Protein AF-A0A1B4LFI6-F1 (afdb_monome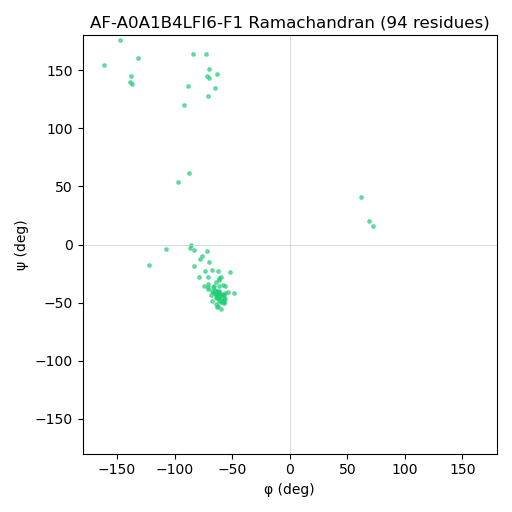r)

Sequence (96 aa):
MHSSARIGAALRMLRQAKGVSQEDFGVVSSRTYVSTVERGLKSPTLGKIEQLAEVLGVHPLTLIATAYLDEYNDNGVESALSDLRSELLTILEEAQ

Mean predicted aligned error: 3.01 Å

pLDDT: mean 95.52, std 4.62, range [66.88, 98.5]

Structure (mmCIF, N/CA/C/O backbone):
data_AF-A0A1B4LFI6-F1
#
_entry.id   AF-A0A1B4LFI6-F1
#
loop_
_atom_site.group_PDB
_atom_site.id
_atom_site.type_symbol
_atom_site.label_atom_id
_atom_site.label_alt_id
_atom_site.label_comp_id
_atom_site.label_asym_id
_atom_site.label_entity_id
_atom_site.label_seq_id
_atom_site.pdbx_PDB_ins_code
_atom_site.Cartn_x
_atom_site.Cartn_y
_atom_site.Cartn_z
_atom_site.occupancy
_atom_site.B_iso_or_equiv
_atom_site.auth_seq_id
_atom_site.auth_comp_id
_atom_site.auth_asym_id
_atom_site.auth_atom_id
_atom_site.pdbx_PDB_model_num
ATOM 1 N N . MET A 1 1 ? -0.492 -3.630 14.299 1.00 76.25 1 MET A N 1
ATOM 2 C CA . MET A 1 1 ? -0.415 -2.845 13.042 1.00 76.25 1 MET A CA 1
ATOM 3 C C . MET A 1 1 ? 0.677 -1.769 13.135 1.00 76.25 1 MET A C 1
ATOM 5 O O . MET A 1 1 ? 0.801 -1.131 14.178 1.00 76.25 1 MET A O 1
ATOM 9 N N . HIS A 1 2 ? 1.441 -1.506 12.064 1.00 79.00 2 HIS A N 1
ATOM 10 C CA . HIS A 1 2 ? 2.424 -0.410 12.032 1.00 79.00 2 HIS A CA 1
ATOM 11 C C . HIS A 1 2 ? 1.765 0.978 12.172 1.00 79.00 2 HIS A C 1
ATOM 13 O O . HIS A 1 2 ? 0.697 1.226 11.625 1.00 79.00 2 HIS A O 1
ATOM 19 N N . SER A 1 3 ? 2.444 1.940 12.807 1.00 83.38 3 SER A N 1
ATOM 20 C CA . SER A 1 3 ? 1.949 3.327 12.924 1.00 83.38 3 SER A CA 1
ATOM 21 C C . SER A 1 3 ? 2.128 4.172 11.654 1.00 83.38 3 SER A C 1
ATOM 23 O O . SER A 1 3 ? 1.569 5.261 11.542 1.00 83.38 3 SER A O 1
ATOM 25 N N . SER A 1 4 ? 2.909 3.694 10.679 1.00 90.31 4 SER A N 1
ATOM 26 C CA . SER A 1 4 ? 3.150 4.386 9.409 1.00 90.31 4 SER A CA 1
ATOM 27 C C . SER A 1 4 ? 3.136 3.413 8.233 1.00 90.31 4 SER A C 1
ATOM 29 O O . SER A 1 4 ? 3.657 2.300 8.322 1.00 90.31 4 SER A O 1
ATOM 31 N N . ALA A 1 5 ? 2.541 3.839 7.118 1.00 93.12 5 ALA A N 1
ATOM 32 C CA . ALA A 1 5 ? 2.383 2.994 5.942 1.00 93.12 5 ALA A CA 1
ATOM 33 C C . ALA A 1 5 ? 3.723 2.748 5.232 1.00 93.12 5 ALA A C 1
ATOM 35 O O . ALA A 1 5 ? 4.406 3.679 4.799 1.00 93.12 5 ALA A O 1
ATOM 36 N N . ARG A 1 6 ? 4.049 1.480 4.985 1.00 95.50 6 ARG A N 1
ATOM 37 C CA . ARG A 1 6 ? 5.208 1.040 4.193 1.00 95.50 6 ARG A CA 1
ATOM 38 C C . ARG A 1 6 ? 4.804 0.725 2.751 1.00 95.50 6 ARG A C 1
ATOM 40 O O . ARG A 1 6 ? 5.087 -0.357 2.237 1.00 95.50 6 ARG A O 1
ATOM 47 N N . ILE A 1 7 ? 4.158 1.687 2.083 1.00 96.88 7 ILE A N 1
ATOM 48 C CA . ILE A 1 7 ? 3.544 1.510 0.749 1.00 96.88 7 ILE A CA 1
ATOM 49 C C . ILE A 1 7 ? 4.530 0.955 -0.284 1.00 96.88 7 ILE A C 1
ATOM 51 O O . ILE A 1 7 ? 4.173 0.070 -1.055 1.00 96.88 7 ILE A O 1
ATOM 55 N N . GLY A 1 8 ? 5.783 1.420 -0.282 1.00 97.50 8 GLY A N 1
ATOM 56 C CA . GLY A 1 8 ? 6.802 0.917 -1.206 1.00 97.50 8 GLY A CA 1
ATOM 57 C C . GLY A 1 8 ? 7.102 -0.575 -1.039 1.00 97.50 8 GLY A C 1
ATOM 58 O O . GLY A 1 8 ? 7.195 -1.305 -2.026 1.00 97.50 8 GLY A O 1
ATOM 59 N N . ALA A 1 9 ? 7.201 -1.042 0.209 1.00 97.38 9 ALA A N 1
ATOM 60 C CA . ALA A 1 9 ? 7.438 -2.450 0.513 1.00 97.38 9 ALA A CA 1
ATOM 61 C C . ALA A 1 9 ? 6.221 -3.311 0.147 1.00 97.38 9 ALA A C 1
ATOM 63 O O . ALA A 1 9 ? 6.385 -4.348 -0.493 1.00 97.38 9 ALA A O 1
ATOM 64 N N . ALA A 1 10 ? 5.014 -2.839 0.469 1.00 97.88 10 ALA A N 1
ATOM 65 C CA . ALA A 1 10 ? 3.769 -3.519 0.124 1.00 97.88 10 ALA A CA 1
ATOM 66 C C . ALA A 1 10 ? 3.565 -3.641 -1.389 1.00 97.88 10 ALA A C 1
ATOM 68 O O . ALA A 1 10 ? 3.273 -4.730 -1.880 1.00 97.88 10 ALA A O 1
ATOM 69 N N . LEU A 1 11 ? 3.790 -2.554 -2.136 1.00 98.38 11 LEU A N 1
ATOM 70 C CA . LEU A 1 11 ? 3.722 -2.552 -3.596 1.00 98.38 11 LEU A CA 1
ATOM 71 C C . LEU A 1 11 ? 4.686 -3.583 -4.185 1.00 98.38 11 LEU A C 1
ATOM 73 O O . LEU A 1 11 ? 4.277 -4.412 -4.993 1.00 98.38 11 LEU A O 1
ATOM 77 N N . ARG A 1 12 ? 5.949 -3.573 -3.737 1.00 98.38 12 ARG A N 1
ATOM 78 C CA . ARG A 1 12 ? 6.960 -4.527 -4.201 1.00 98.38 12 ARG A CA 1
ATOM 79 C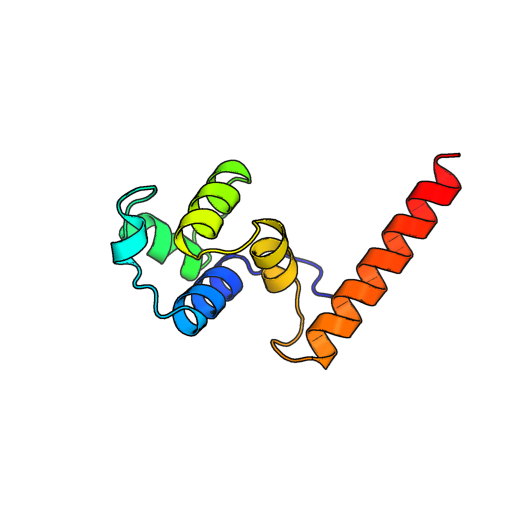 C . ARG A 1 12 ? 6.576 -5.971 -3.881 1.00 98.38 12 ARG A C 1
ATOM 81 O O . ARG A 1 12 ? 6.723 -6.829 -4.749 1.00 98.38 12 ARG A O 1
ATOM 88 N N . MET A 1 13 ? 6.110 -6.237 -2.660 1.00 97.88 13 MET A N 1
ATOM 89 C CA . MET A 1 13 ? 5.727 -7.579 -2.220 1.00 97.88 13 MET A CA 1
ATOM 90 C C . MET A 1 13 ? 4.564 -8.117 -3.060 1.00 97.88 13 MET A C 1
ATOM 92 O O . MET A 1 13 ? 4.699 -9.173 -3.677 1.00 97.88 13 MET A O 1
ATOM 96 N N . LEU A 1 14 ? 3.467 -7.358 -3.169 1.00 98.19 14 LEU A N 1
ATOM 97 C CA . LEU A 1 14 ? 2.296 -7.759 -3.954 1.00 98.19 14 LEU A CA 1
ATOM 98 C C . LEU A 1 14 ? 2.644 -7.941 -5.429 1.00 98.19 14 LEU A C 1
ATOM 100 O O . LEU A 1 14 ? 2.223 -8.915 -6.047 1.00 98.19 14 LEU A O 1
ATOM 104 N N . ARG A 1 15 ? 3.467 -7.045 -5.983 1.00 98.25 15 ARG A N 1
ATOM 105 C CA . ARG A 1 15 ? 3.953 -7.149 -7.357 1.00 98.25 15 ARG A CA 1
ATOM 106 C C . ARG A 1 15 ? 4.699 -8.461 -7.600 1.00 98.25 15 ARG A C 1
ATOM 108 O O . ARG A 1 15 ? 4.413 -9.153 -8.574 1.00 98.25 15 ARG A O 1
ATOM 115 N N . GLN A 1 16 ? 5.636 -8.812 -6.719 1.00 98.25 16 GLN A N 1
ATOM 116 C CA . GLN A 1 16 ? 6.386 -10.066 -6.817 1.00 98.25 16 GLN A CA 1
ATOM 117 C C . GLN A 1 16 ? 5.472 -11.288 -6.667 1.00 98.25 16 GLN A C 1
ATOM 119 O O . GLN A 1 16 ? 5.584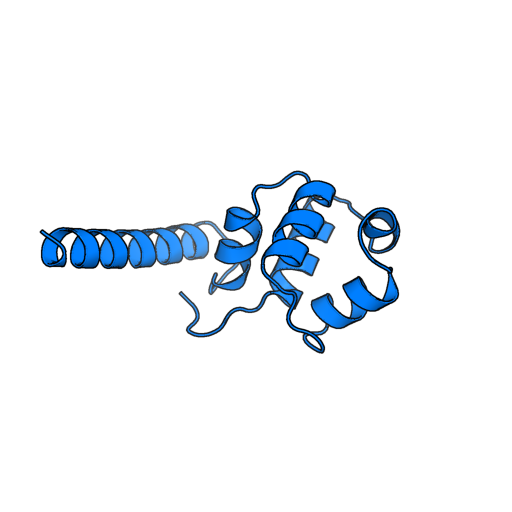 -12.218 -7.460 1.00 98.25 16 GLN A O 1
ATOM 124 N N . ALA A 1 17 ? 4.531 -11.261 -5.718 1.00 97.56 17 ALA A N 1
ATOM 125 C CA . ALA A 1 17 ? 3.566 -12.341 -5.506 1.00 97.56 17 ALA A CA 1
ATOM 126 C C . ALA A 1 17 ? 2.624 -12.548 -6.707 1.00 97.56 17 ALA A C 1
ATOM 128 O O . ALA A 1 17 ? 2.216 -13.671 -6.991 1.00 97.56 17 ALA A O 1
ATOM 129 N N . LYS A 1 18 ? 2.298 -11.473 -7.432 1.00 97.81 18 LYS A N 1
ATOM 130 C CA . LYS A 1 18 ? 1.461 -11.504 -8.640 1.00 97.81 18 LYS A CA 1
ATOM 131 C C . LYS A 1 18 ? 2.241 -11.776 -9.930 1.00 97.81 18 LYS A C 1
ATOM 133 O O . LYS A 1 18 ? 1.624 -11.873 -10.983 1.00 97.81 18 LYS A O 1
ATOM 138 N N . GLY A 1 19 ? 3.571 -11.891 -9.871 1.00 97.75 19 GLY A N 1
ATOM 139 C CA . GLY A 1 19 ? 4.409 -12.092 -11.059 1.00 97.75 19 GLY A CA 1
ATOM 140 C C . GLY A 1 19 ? 4.464 -10.881 -11.998 1.00 97.75 19 GLY A C 1
ATOM 141 O O . GLY A 1 19 ? 4.801 -11.035 -13.166 1.00 97.75 19 GLY A O 1
ATOM 142 N N . VAL A 1 20 ? 4.143 -9.687 -11.495 1.00 97.69 20 VAL A N 1
ATOM 143 C CA . VAL A 1 20 ? 4.082 -8.445 -12.274 1.00 97.69 20 VAL A CA 1
ATOM 144 C C . VAL A 1 20 ? 5.467 -7.774 -12.294 1.00 97.69 20 VAL A C 1
ATOM 146 O O . VAL A 1 20 ? 6.186 -7.700 -11.291 1.00 97.69 20 VAL A O 1
ATOM 149 N N . SER A 1 21 ? 5.901 -7.278 -13.443 1.00 97.69 21 SER A N 1
ATOM 150 C CA . SER A 1 21 ? 7.140 -6.515 -13.596 1.00 97.69 21 SER A CA 1
ATOM 151 C C . SER A 1 21 ? 6.918 -5.030 -13.258 1.00 97.69 21 SER A C 1
ATOM 153 O O . SER A 1 21 ? 5.792 -4.547 -13.196 1.00 97.69 21 SER A O 1
ATOM 155 N N . GLN A 1 22 ? 7.983 -4.255 -13.021 1.00 97.50 22 GLN A N 1
ATOM 156 C CA . GLN A 1 22 ? 7.823 -2.793 -12.894 1.00 97.50 22 GLN A CA 1
ATOM 157 C C . GLN A 1 22 ? 7.419 -2.133 -14.224 1.00 97.50 22 GLN A C 1
ATOM 159 O O . GLN A 1 22 ? 6.913 -1.013 -14.216 1.00 97.50 22 GLN A O 1
ATOM 164 N N . GLU A 1 23 ? 7.688 -2.789 -15.355 1.00 96.75 23 GLU A N 1
ATOM 165 C CA . GLU A 1 23 ? 7.385 -2.282 -16.697 1.00 96.75 23 GLU A CA 1
ATOM 166 C C . GLU A 1 23 ? 5.908 -2.454 -17.051 1.00 96.75 23 GLU A C 1
ATOM 168 O O . GLU A 1 23 ? 5.355 -1.611 -17.753 1.00 96.75 23 GLU A O 1
ATOM 173 N N . ASP A 1 24 ? 5.245 -3.456 -16.472 1.00 96.69 24 ASP A N 1
ATOM 174 C CA . ASP A 1 24 ? 3.819 -3.740 -16.687 1.00 96.69 24 ASP A CA 1
ATOM 175 C C . ASP A 1 24 ? 2.920 -2.580 -16.223 1.00 96.69 24 ASP A C 1
ATOM 177 O O . ASP A 1 24 ? 1.819 -2.382 -16.730 1.00 96.69 24 ASP A O 1
ATOM 181 N N . PHE A 1 25 ? 3.415 -1.737 -15.312 1.00 96.69 25 PHE A N 1
ATOM 182 C CA . PHE A 1 25 ? 2.733 -0.513 -14.886 1.00 96.69 25 PHE A CA 1
ATOM 183 C C . PHE A 1 25 ? 2.731 0.598 -15.938 1.00 96.69 25 PHE A C 1
ATOM 185 O O . PHE A 1 25 ? 2.087 1.621 -15.705 1.00 96.69 25 PHE A O 1
ATOM 192 N N . GLY A 1 26 ? 3.416 0.426 -17.076 1.00 94.00 26 GLY A N 1
ATOM 193 C CA . GLY A 1 26 ? 3.587 1.437 -18.126 1.00 94.00 26 GLY A CA 1
ATOM 194 C C . GLY A 1 26 ? 2.288 2.077 -18.626 1.00 94.00 26 GLY A C 1
ATOM 195 O O . GLY A 1 26 ? 2.311 3.215 -19.088 1.00 94.00 26 GLY A O 1
ATOM 196 N N . VAL A 1 27 ? 1.157 1.383 -18.474 1.00 91.31 27 VAL A N 1
ATOM 197 C CA . VAL A 1 27 ? -0.188 1.877 -18.810 1.00 91.31 27 VAL A CA 1
ATOM 198 C C . VAL A 1 27 ? -0.708 2.966 -17.862 1.00 91.31 27 VAL A C 1
ATOM 200 O O . VAL A 1 27 ? -1.480 3.822 -18.284 1.00 91.31 27 VAL A O 1
ATOM 203 N N . VAL A 1 28 ? -0.273 2.978 -16.597 1.00 93.00 28 VAL A N 1
ATOM 204 C CA . VAL A 1 28 ? -0.746 3.925 -15.565 1.00 93.00 28 VAL A CA 1
ATOM 205 C C . VAL A 1 28 ? 0.367 4.758 -14.930 1.00 93.00 28 VAL A C 1
ATOM 207 O O . VAL A 1 28 ? 0.108 5.765 -14.257 1.00 93.00 28 VAL A O 1
ATOM 210 N N . SER A 1 29 ? 1.624 4.340 -15.074 1.00 93.38 29 SER A N 1
ATOM 211 C CA . SER A 1 29 ? 2.768 5.006 -14.466 1.00 93.38 29 SER A CA 1
ATOM 212 C C . SER A 1 29 ? 4.087 4.632 -15.135 1.00 93.38 29 SER A C 1
ATOM 214 O O . SER A 1 29 ? 4.252 3.545 -15.674 1.00 93.38 29 SER A O 1
ATOM 216 N N . SER A 1 30 ? 5.081 5.516 -15.055 1.00 95.81 30 SER A N 1
ATOM 217 C CA . SER A 1 30 ? 6.412 5.185 -15.564 1.00 95.81 30 SER A CA 1
ATOM 218 C C . SER A 1 30 ? 7.106 4.159 -14.664 1.00 95.81 30 SER A C 1
ATOM 220 O O . SER A 1 30 ? 7.021 4.231 -13.435 1.00 95.81 30 SER A O 1
ATOM 222 N N . ARG A 1 31 ? 7.895 3.258 -15.265 1.00 96.44 31 ARG A N 1
ATOM 223 C CA . ARG A 1 31 ? 8.774 2.320 -14.538 1.00 96.44 31 ARG A CA 1
ATOM 224 C C . ARG A 1 31 ? 9.616 3.033 -13.471 1.00 96.44 31 ARG A C 1
ATOM 226 O O . ARG A 1 31 ? 9.754 2.554 -12.348 1.00 96.44 31 ARG A O 1
ATOM 233 N N . THR A 1 32 ? 10.151 4.214 -13.801 1.00 97.38 32 THR A N 1
ATOM 234 C CA . THR A 1 32 ? 10.927 5.047 -12.869 1.00 97.38 32 THR A CA 1
ATOM 235 C C . THR A 1 32 ? 10.098 5.474 -11.663 1.00 97.38 32 THR A C 1
ATOM 237 O O . THR A 1 32 ? 10.586 5.387 -10.539 1.00 97.38 32 THR A O 1
ATOM 240 N N . TYR A 1 33 ? 8.847 5.899 -11.861 1.00 97.44 33 TYR A N 1
ATOM 241 C CA . TYR A 1 33 ? 7.965 6.249 -10.752 1.00 97.44 33 TYR A CA 1
ATOM 242 C C . TYR A 1 33 ? 7.721 5.047 -9.836 1.00 97.44 33 TYR A C 1
ATOM 244 O O . TYR A 1 33 ? 7.916 5.162 -8.625 1.00 97.44 33 TYR A O 1
ATOM 252 N N . VAL A 1 34 ? 7.376 3.887 -10.404 1.00 97.69 34 VAL A N 1
ATOM 253 C CA . VAL A 1 34 ? 7.158 2.650 -9.636 1.00 97.69 34 VAL A CA 1
ATOM 254 C C . VAL A 1 34 ? 8.404 2.293 -8.828 1.00 97.69 34 VAL A C 1
ATOM 256 O O . VAL A 1 34 ? 8.315 2.086 -7.622 1.00 97.69 34 VAL A O 1
ATOM 259 N N . SER A 1 35 ? 9.586 2.349 -9.447 1.00 97.69 35 SER A N 1
ATOM 260 C CA . SER A 1 35 ? 10.864 2.141 -8.757 1.00 97.69 35 SER A CA 1
ATOM 261 C C . SER A 1 35 ? 11.078 3.124 -7.597 1.00 97.69 35 SER A C 1
ATOM 263 O O . SER A 1 35 ? 11.516 2.721 -6.520 1.00 97.69 35 SER A O 1
ATOM 265 N N . THR A 1 36 ? 10.753 4.412 -7.774 1.00 98.06 36 THR A N 1
ATOM 266 C CA . THR A 1 36 ? 10.871 5.398 -6.684 1.00 98.06 36 THR A CA 1
ATOM 267 C C . THR A 1 36 ? 9.9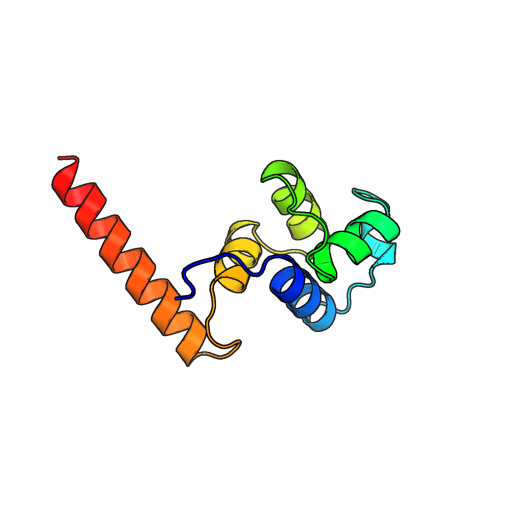00 5.135 -5.536 1.00 98.06 36 THR A C 1
ATOM 269 O O . THR A 1 36 ? 10.291 5.308 -4.383 1.00 98.06 36 THR A O 1
ATOM 272 N N . VAL A 1 37 ? 8.677 4.678 -5.825 1.00 97.88 37 VAL A N 1
ATOM 273 C CA . VAL A 1 37 ? 7.697 4.303 -4.795 1.00 97.88 37 VAL A CA 1
ATOM 274 C C . VAL A 1 37 ? 8.163 3.062 -4.041 1.00 97.88 37 VAL A C 1
ATOM 276 O O . VAL A 1 37 ? 8.217 3.094 -2.817 1.00 97.88 37 VAL A O 1
ATOM 279 N N . GLU A 1 38 ? 8.590 2.004 -4.738 1.00 98.12 38 GLU A N 1
ATOM 280 C CA . GLU A 1 38 ? 9.067 0.763 -4.102 1.00 98.12 38 GLU A CA 1
ATOM 281 C C . GLU A 1 38 ? 10.280 0.981 -3.190 1.00 98.12 38 GLU A C 1
ATOM 283 O O . GLU A 1 38 ? 10.471 0.260 -2.212 1.00 98.12 38 GLU A O 1
ATOM 288 N N . ARG A 1 39 ? 11.093 1.998 -3.487 1.00 97.50 39 ARG A N 1
ATOM 289 C CA . ARG A 1 39 ? 12.245 2.412 -2.674 1.00 97.50 39 ARG A CA 1
ATOM 290 C C . ARG A 1 39 ? 11.887 3.372 -1.535 1.00 97.50 39 ARG A C 1
ATOM 292 O O . ARG A 1 39 ? 12.787 3.800 -0.822 1.00 97.50 39 ARG A O 1
ATOM 299 N N . GLY A 1 40 ? 10.616 3.7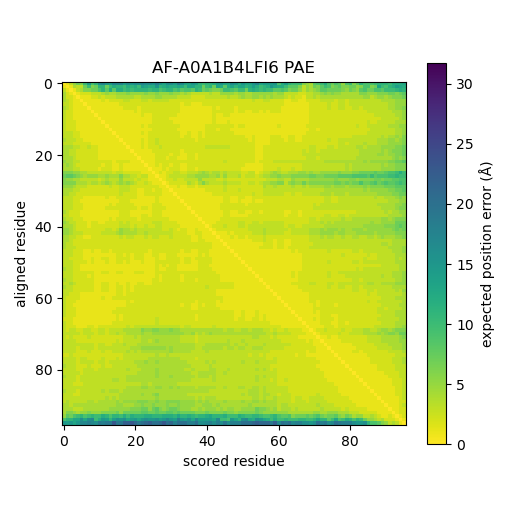48 -1.388 1.00 95.94 40 GLY A N 1
ATOM 300 C CA . GLY A 1 40 ? 10.153 4.689 -0.366 1.00 95.94 40 GLY A CA 1
ATOM 301 C C . GLY A 1 40 ? 10.549 6.148 -0.616 1.00 95.94 40 GLY A C 1
ATOM 302 O O . GLY A 1 40 ? 10.472 6.962 0.295 1.00 95.94 40 GLY A O 1
ATOM 303 N N . LEU A 1 41 ? 10.972 6.502 -1.835 1.00 96.56 41 LEU A N 1
ATOM 304 C CA . LEU A 1 41 ? 11.388 7.869 -2.181 1.00 96.56 41 LEU A CA 1
ATOM 305 C C . LEU A 1 41 ? 10.206 8.780 -2.529 1.00 96.56 41 LEU A C 1
ATOM 307 O O . LEU A 1 41 ? 10.350 10.001 -2.551 1.00 96.56 41 LEU A O 1
ATOM 311 N N . LYS A 1 42 ? 9.048 8.195 -2.850 1.00 95.00 42 LYS A N 1
ATOM 312 C CA . LYS A 1 42 ? 7.800 8.916 -3.105 1.00 95.00 42 LYS A CA 1
ATOM 313 C C . LYS A 1 42 ? 6.635 8.204 -2.439 1.00 95.00 42 LYS A C 1
ATOM 315 O O . LYS A 1 42 ? 6.523 6.985 -2.540 1.00 95.00 42 LYS A O 1
ATOM 320 N N . SER A 1 43 ? 5.747 8.992 -1.840 1.00 93.81 43 SER A N 1
ATOM 321 C CA . SER A 1 43 ? 4.440 8.519 -1.393 1.00 93.81 43 SER A CA 1
ATOM 322 C C . SER A 1 43 ? 3.416 8.746 -2.514 1.00 93.81 43 SER A C 1
ATOM 324 O O . SER A 1 43 ? 3.271 9.886 -2.969 1.00 93.81 43 SER A O 1
ATOM 326 N N . PRO A 1 44 ? 2.764 7.695 -3.039 1.00 96.25 44 PRO A N 1
ATOM 327 C CA . PRO A 1 44 ? 1.711 7.852 -4.034 1.00 96.25 44 PRO A CA 1
ATOM 328 C C . PRO A 1 44 ? 0.450 8.469 -3.416 1.00 96.25 44 PRO A C 1
ATOM 330 O O . PRO A 1 44 ? 0.158 8.282 -2.239 1.00 96.25 44 PRO A O 1
ATOM 333 N N . THR A 1 45 ? -0.321 9.193 -4.229 1.00 97.06 45 THR A N 1
ATOM 334 C CA . THR A 1 45 ? -1.669 9.641 -3.849 1.00 97.06 45 THR A CA 1
ATOM 335 C C . THR A 1 45 ? -2.642 8.461 -3.847 1.00 97.06 45 THR A C 1
ATOM 337 O O . THR A 1 45 ? -2.366 7.435 -4.470 1.00 97.06 45 THR A O 1
ATOM 340 N N . LEU A 1 46 ? -3.816 8.617 -3.225 1.00 97.38 46 LEU A N 1
ATOM 341 C CA . LEU A 1 46 ? -4.848 7.573 -3.227 1.00 97.38 46 LEU A CA 1
ATOM 342 C C . LEU A 1 46 ? -5.255 7.154 -4.649 1.00 97.38 46 LEU A C 1
ATOM 344 O O . LEU A 1 46 ? -5.215 5.972 -4.967 1.00 97.38 46 LEU A O 1
ATOM 348 N N . GLY A 1 47 ? -5.509 8.112 -5.546 1.00 97.94 47 GLY A N 1
ATOM 349 C CA . GLY A 1 47 ? -5.820 7.790 -6.944 1.00 97.94 47 GLY A CA 1
ATOM 350 C C . GLY A 1 47 ? -4.684 7.054 -7.666 1.00 97.94 47 GLY A C 1
ATOM 351 O O . GLY A 1 47 ? -4.922 6.237 -8.551 1.00 97.94 47 GLY A O 1
ATOM 352 N N . LYS A 1 48 ? -3.421 7.278 -7.271 1.00 97.50 48 LYS A N 1
ATOM 353 C CA . LYS A 1 48 ? -2.308 6.486 -7.806 1.00 97.50 48 LYS A CA 1
ATOM 354 C C . LYS A 1 48 ? -2.276 5.078 -7.206 1.00 97.50 48 LYS A C 1
ATOM 35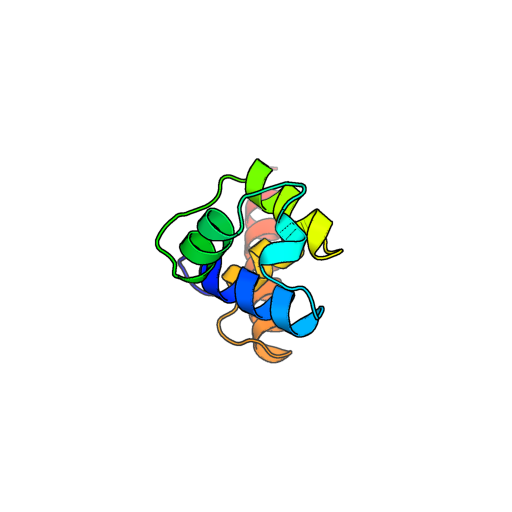6 O O . LYS A 1 48 ? -1.952 4.146 -7.928 1.00 97.50 48 LYS A O 1
ATOM 361 N N . ILE A 1 49 ? -2.620 4.907 -5.931 1.00 98.38 49 ILE A N 1
ATOM 362 C CA . ILE A 1 49 ? -2.766 3.588 -5.293 1.00 98.38 49 ILE A CA 1
ATOM 363 C C . ILE A 1 49 ? -3.839 2.762 -6.011 1.00 98.38 49 ILE A C 1
ATOM 365 O O . ILE A 1 49 ? -3.585 1.600 -6.306 1.00 98.38 49 ILE A O 1
ATOM 369 N N . GLU A 1 50 ? -4.983 3.359 -6.354 1.00 98.50 50 GLU A N 1
ATOM 370 C CA . GLU A 1 50 ? -6.052 2.707 -7.130 1.00 98.50 50 GLU A CA 1
ATOM 371 C C . GLU A 1 50 ? -5.544 2.198 -8.483 1.00 98.50 50 GLU A C 1
ATOM 373 O O . GLU A 1 50 ? -5.671 1.014 -8.784 1.00 98.50 50 GLU A O 1
ATOM 378 N N . GLN A 1 51 ? -4.864 3.055 -9.246 1.00 98.25 51 GLN A N 1
ATOM 379 C CA . GLN A 1 51 ? -4.270 2.679 -10.533 1.00 98.25 51 GLN A CA 1
ATOM 380 C C . GLN A 1 51 ? -3.210 1.573 -10.414 1.00 98.25 51 GLN A C 1
ATOM 382 O O . GLN A 1 51 ? -3.123 0.687 -11.258 1.00 98.25 51 GLN A O 1
ATOM 387 N N . LEU A 1 52 ? -2.368 1.620 -9.377 1.00 98.19 52 LEU A N 1
ATOM 388 C CA . LEU A 1 52 ? -1.367 0.577 -9.140 1.00 98.19 52 LEU A CA 1
ATOM 389 C C . LEU A 1 52 ? -2.034 -0.753 -8.753 1.00 98.19 52 LEU A C 1
ATOM 391 O O . LEU A 1 52 ? -1.594 -1.811 -9.198 1.00 98.19 52 LEU A O 1
ATOM 395 N N . ALA A 1 53 ? -3.088 -0.708 -7.937 1.00 98.31 53 ALA A N 1
ATOM 396 C CA . ALA A 1 53 ? -3.838 -1.884 -7.512 1.00 98.31 53 ALA A CA 1
ATOM 397 C C . ALA A 1 53 ? -4.578 -2.554 -8.682 1.00 98.31 53 ALA A C 1
ATOM 399 O O . ALA A 1 53 ? -4.601 -3.783 -8.758 1.00 98.31 53 ALA A O 1
ATOM 400 N N . GLU A 1 54 ? -5.089 -1.761 -9.629 1.00 98.06 54 GLU A N 1
ATOM 401 C CA . GLU A 1 54 ? -5.699 -2.249 -10.869 1.00 98.06 54 GLU A CA 1
ATOM 402 C C . GLU A 1 54 ? -4.721 -3.112 -11.682 1.00 98.06 54 GLU A C 1
ATOM 404 O O . GLU A 1 54 ? -5.044 -4.251 -12.016 1.00 98.06 54 GLU A O 1
ATOM 409 N N . VAL A 1 55 ? -3.491 -2.631 -11.911 1.00 97.88 55 VAL A N 1
ATOM 410 C CA . VAL A 1 55 ? -2.444 -3.400 -12.619 1.00 97.88 55 VAL A CA 1
ATOM 411 C C . VAL A 1 55 ? -2.089 -4.696 -11.879 1.00 97.88 55 VAL A C 1
ATOM 413 O O . VAL A 1 55 ? -1.819 -5.720 -12.502 1.00 97.88 55 VAL A O 1
ATOM 416 N N . LEU A 1 56 ? -2.106 -4.676 -10.545 1.00 98.06 56 LEU A N 1
ATOM 417 C CA . LEU A 1 56 ? -1.853 -5.855 -9.710 1.00 98.06 56 LEU A CA 1
ATOM 418 C C . LEU A 1 56 ? -3.034 -6.841 -9.648 1.00 98.06 56 LEU A C 1
ATOM 420 O O . LEU A 1 56 ? -2.883 -7.934 -9.091 1.00 98.06 56 LEU A O 1
ATOM 424 N N . GLY A 1 57 ? -4.210 -6.462 -10.157 1.00 97.88 57 GLY A N 1
ATOM 425 C CA . GLY A 1 57 ? -5.437 -7.246 -10.031 1.00 97.88 57 GLY A CA 1
ATOM 426 C C . GLY A 1 57 ? -5.866 -7.443 -8.573 1.00 97.88 57 GLY A C 1
ATOM 427 O O . GLY A 1 57 ? -6.237 -8.553 -8.182 1.00 97.88 57 GLY A O 1
ATOM 428 N N . VAL A 1 58 ? -5.750 -6.400 -7.743 1.00 98.25 58 VAL A N 1
ATOM 429 C CA . VAL A 1 58 ? -6.185 -6.400 -6.335 1.00 98.25 58 VAL A CA 1
ATOM 430 C C . VAL A 1 58 ? -7.016 -5.161 -6.019 1.00 98.25 58 VAL A C 1
ATOM 432 O O . VAL A 1 58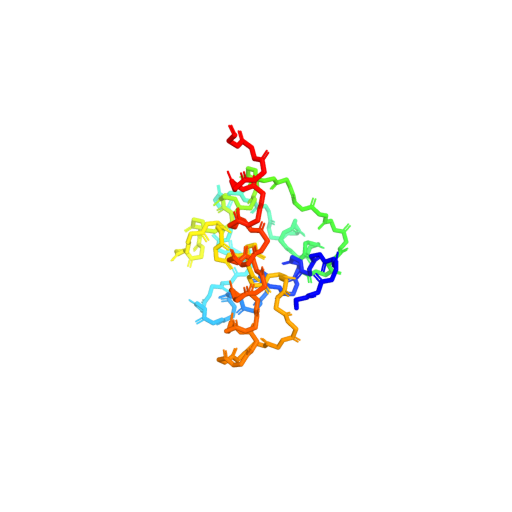 ? -6.945 -4.151 -6.713 1.00 98.25 58 VAL A O 1
ATOM 435 N N . HIS A 1 59 ? -7.789 -5.211 -4.936 1.00 98.31 59 HIS A N 1
ATOM 436 C CA . HIS A 1 59 ? -8.484 -4.027 -4.440 1.00 98.31 59 HIS A CA 1
ATOM 437 C C . HIS A 1 59 ? -7.470 -3.028 -3.834 1.00 98.31 59 HIS A C 1
ATOM 439 O O . HIS A 1 59 ? -6.532 -3.464 -3.159 1.00 98.31 59 HIS A O 1
ATOM 445 N N . PRO A 1 60 ? -7.633 -1.698 -3.986 1.00 98.12 60 PRO A N 1
ATOM 446 C CA . PRO A 1 60 ? -6.720 -0.708 -3.396 1.00 98.12 60 PRO A CA 1
ATOM 447 C C . PRO A 1 60 ? -6.570 -0.851 -1.878 1.00 98.12 60 PRO A C 1
ATOM 449 O O . PRO A 1 60 ? -5.468 -0.714 -1.350 1.00 98.12 6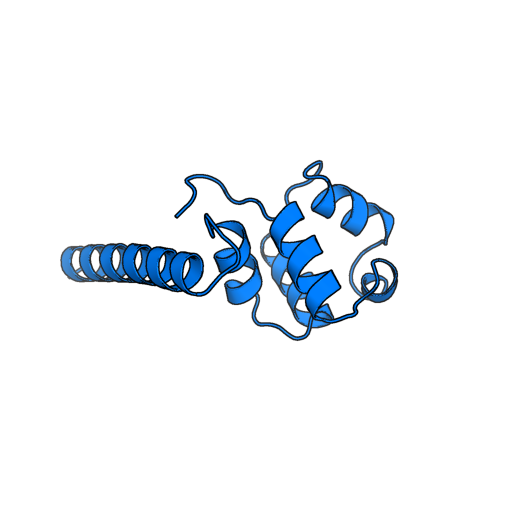0 PRO A O 1
ATOM 452 N N . LEU A 1 61 ? -7.649 -1.215 -1.176 1.00 97.06 61 LEU A N 1
ATOM 453 C CA . LEU A 1 61 ? -7.596 -1.495 0.263 1.00 97.06 61 LEU A CA 1
ATOM 454 C C . LEU A 1 61 ? -6.665 -2.668 0.603 1.00 97.06 61 LEU A C 1
ATOM 456 O O . LEU A 1 61 ? -6.036 -2.639 1.651 1.00 97.06 61 LEU A O 1
ATOM 460 N N . THR A 1 62 ? -6.508 -3.661 -0.281 1.00 97.56 62 THR A N 1
ATOM 461 C CA . THR A 1 62 ? -5.539 -4.750 -0.085 1.00 97.56 62 THR A CA 1
ATOM 462 C C . THR A 1 62 ? -4.112 -4.209 -0.084 1.00 97.56 62 THR A C 1
ATOM 464 O O . THR A 1 62 ? -3.326 -4.576 0.787 1.00 97.56 62 THR A O 1
ATOM 467 N N . LEU A 1 63 ? -3.772 -3.301 -1.006 1.00 97.94 63 LEU A N 1
ATOM 468 C CA . LEU A 1 63 ? -2.457 -2.650 -1.037 1.00 97.94 63 LEU A CA 1
ATOM 469 C C . LEU A 1 63 ? -2.233 -1.773 0.204 1.00 97.94 63 LEU A C 1
ATOM 471 O O . LEU A 1 63 ? -1.159 -1.827 0.802 1.00 97.94 63 LEU A O 1
ATOM 475 N N . ILE A 1 64 ? -3.250 -1.014 0.620 1.00 96.88 64 ILE A N 1
ATOM 476 C CA . ILE A 1 64 ? -3.186 -0.180 1.826 1.00 96.88 64 ILE A CA 1
ATOM 477 C C . ILE A 1 64 ? -2.998 -1.052 3.070 1.00 96.88 64 ILE A C 1
ATOM 479 O O . ILE A 1 64 ? -2.026 -0.852 3.786 1.00 96.88 64 ILE A O 1
ATOM 483 N N . ALA A 1 65 ? -3.847 -2.057 3.295 1.00 95.75 65 ALA A N 1
ATOM 484 C CA . ALA A 1 6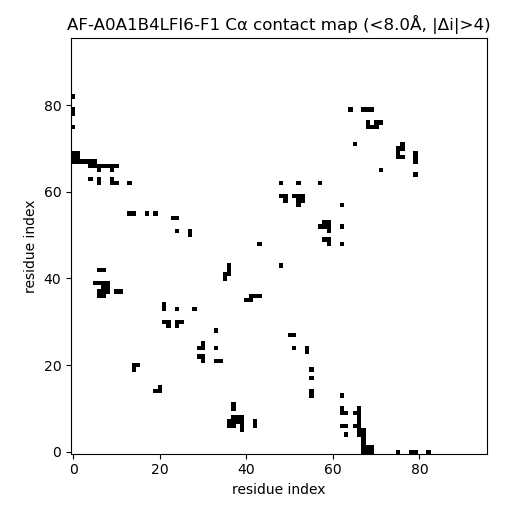5 ? -3.743 -2.958 4.443 1.00 95.75 65 ALA A CA 1
ATOM 485 C C . ALA A 1 65 ? -2.374 -3.651 4.491 1.00 95.75 65 ALA A C 1
ATOM 487 O O . ALA A 1 65 ? -1.718 -3.660 5.528 1.00 95.75 65 ALA A O 1
ATOM 488 N N . THR A 1 66 ? -1.881 -4.120 3.339 1.00 96.88 66 THR A N 1
ATOM 489 C CA . THR A 1 66 ? -0.542 -4.719 3.219 1.00 96.88 66 THR A CA 1
ATOM 490 C C . THR A 1 66 ? 0.568 -3.762 3.672 1.00 96.88 66 THR A C 1
ATOM 492 O O . THR A 1 66 ? 1.566 -4.193 4.244 1.00 96.88 66 THR A O 1
ATOM 495 N N . ALA A 1 67 ? 0.418 -2.455 3.447 1.00 96.56 67 ALA A N 1
ATOM 496 C CA . ALA A 1 67 ? 1.397 -1.453 3.867 1.00 96.56 67 ALA A CA 1
ATOM 497 C C . ALA A 1 67 ? 1.461 -1.237 5.382 1.00 96.56 67 ALA A C 1
ATOM 499 O O . ALA A 1 67 ? 2.435 -0.649 5.854 1.00 96.56 67 ALA A O 1
ATOM 500 N N . TYR A 1 68 ? 0.464 -1.713 6.120 1.00 96.38 68 TYR A N 1
ATOM 501 C CA . TYR A 1 68 ? 0.359 -1.574 7.567 1.00 96.38 68 TYR A CA 1
ATOM 502 C C . TYR A 1 68 ? 0.610 -2.884 8.333 1.00 96.38 68 TYR A C 1
ATOM 504 O O . TYR A 1 68 ? 0.667 -2.865 9.564 1.00 96.38 68 TYR A O 1
ATOM 512 N N . LEU A 1 69 ? 0.805 -4.003 7.628 1.00 95.69 69 LEU A N 1
ATOM 513 C CA . LEU A 1 69 ? 1.147 -5.281 8.252 1.00 95.69 69 LEU A CA 1
ATOM 514 C C . LEU A 1 69 ? 2.518 -5.213 8.931 1.00 95.69 69 LEU A C 1
ATOM 516 O O . LEU A 1 69 ? 3.488 -4.756 8.324 1.00 95.69 69 LEU A O 1
ATOM 520 N N . ASP A 1 70 ? 2.591 -5.728 10.158 1.00 91.75 70 ASP A N 1
ATOM 521 C CA . ASP A 1 70 ? 3.856 -5.922 10.874 1.00 91.75 70 ASP A CA 1
ATOM 522 C C . ASP A 1 70 ? 4.667 -7.074 10.249 1.00 91.75 70 ASP A C 1
ATOM 524 O O . ASP A 1 70 ? 5.888 -6.986 10.099 1.00 91.75 70 ASP A O 1
ATOM 528 N N . GLU A 1 71 ? 3.968 -8.123 9.802 1.00 92.19 71 GLU A N 1
ATOM 529 C CA . GLU A 1 71 ? 4.524 -9.300 9.136 1.00 92.19 71 GLU A CA 1
ATOM 530 C C . GLU A 1 71 ? 3.646 -9.725 7.947 1.00 92.19 71 GLU A C 1
ATOM 532 O O . GLU A 1 71 ? 2.421 -9.622 7.989 1.00 92.19 71 GLU A O 1
ATOM 537 N N . TYR A 1 72 ? 4.257 -10.234 6.872 1.00 94.31 72 TYR A N 1
ATOM 538 C CA . TYR A 1 72 ? 3.536 -10.742 5.694 1.00 94.31 72 TYR A CA 1
ATOM 539 C C . TYR A 1 72 ? 3.159 -12.219 5.858 1.00 94.31 72 TYR A C 1
ATOM 541 O O . TYR A 1 72 ? 3.625 -13.079 5.112 1.00 94.31 72 TYR A O 1
ATOM 549 N N . ASN A 1 73 ? 2.346 -12.510 6.869 1.00 95.12 73 ASN A N 1
ATOM 550 C CA . ASN A 1 73 ? 1.830 -13.842 7.176 1.00 95.12 73 ASN A CA 1
ATOM 551 C C . ASN A 1 73 ? 0.423 -13.751 7.791 1.00 95.12 73 ASN A C 1
ATOM 553 O O . ASN A 1 73 ? -0.077 -12.655 8.048 1.00 95.12 73 ASN A O 1
ATOM 557 N N . ASP A 1 74 ? -0.191 -14.908 8.039 1.00 96.00 74 ASP A N 1
ATOM 558 C CA . ASP A 1 74 ? -1.549 -15.004 8.584 1.00 96.00 74 ASP A CA 1
ATOM 559 C C . ASP A 1 74 ? -1.694 -14.243 9.912 1.00 96.00 74 ASP A C 1
ATOM 561 O O . ASP A 1 74 ? -2.647 -13.491 10.089 1.00 96.00 74 ASP A O 1
ATOM 565 N N . ASN A 1 75 ? -0.709 -14.340 10.812 1.00 95.19 75 ASN A N 1
ATOM 566 C CA . ASN A 1 75 ? -0.735 -13.632 12.096 1.00 95.19 75 ASN A CA 1
ATOM 567 C C . ASN A 1 75 ? -0.732 -12.106 11.922 1.00 95.19 75 ASN A C 1
ATOM 569 O O . ASN A 1 75 ? -1.471 -11.402 12.610 1.00 95.19 75 ASN A O 1
ATOM 573 N N . GLY A 1 76 ? 0.090 -11.589 11.005 1.00 94.00 76 GLY A N 1
ATOM 574 C CA . GLY A 1 76 ? 0.146 -10.162 10.702 1.00 94.00 76 GLY A CA 1
ATOM 575 C C . GLY A 1 76 ? -1.167 -9.651 10.111 1.00 94.00 76 GLY A C 1
ATOM 576 O O . GLY A 1 76 ? -1.624 -8.569 10.482 1.00 94.00 76 GLY A O 1
ATOM 577 N N . VAL A 1 77 ? -1.796 -10.443 9.236 1.00 95.38 77 VAL A N 1
ATOM 578 C CA . VAL A 1 77 ? -3.113 -10.134 8.658 1.00 95.38 77 VAL A CA 1
ATOM 579 C C . VAL A 1 77 ? -4.188 -10.100 9.742 1.00 95.38 77 VAL A C 1
ATOM 581 O O . VAL A 1 77 ? -4.902 -9.103 9.846 1.00 95.38 77 VAL A O 1
ATOM 584 N N . GLU A 1 78 ? -4.272 -11.135 10.578 1.00 95.31 78 GLU A N 1
ATOM 585 C CA . GLU A 1 78 ? -5.264 -11.213 11.656 1.00 95.31 78 GLU A CA 1
ATOM 586 C C . GLU A 1 78 ? -5.103 -10.077 12.669 1.00 95.31 78 GLU A C 1
ATOM 588 O O . GLU A 1 78 ? -6.085 -9.425 13.027 1.00 95.31 78 GLU A O 1
ATOM 593 N N . SER A 1 79 ? -3.869 -9.770 13.082 1.00 93.81 79 SER A N 1
ATOM 594 C CA . SER A 1 79 ? -3.608 -8.651 13.992 1.00 93.81 79 SER A CA 1
ATOM 595 C C . SER A 1 79 ? -4.073 -7.323 13.394 1.00 93.81 79 SER A C 1
ATOM 597 O O . SER A 1 79 ? -4.810 -6.593 14.051 1.00 93.81 79 SER A O 1
ATOM 599 N N . ALA A 1 80 ? -3.709 -7.019 12.144 1.00 93.25 80 ALA A N 1
ATOM 600 C CA . ALA A 1 80 ? -4.078 -5.750 11.521 1.00 93.25 80 ALA A CA 1
ATOM 601 C C . ALA A 1 80 ? -5.596 -5.601 11.322 1.00 93.25 80 ALA A C 1
ATOM 603 O O . ALA A 1 80 ? -6.143 -4.516 11.523 1.00 93.25 80 ALA A O 1
ATOM 604 N N . LEU A 1 81 ? -6.290 -6.680 10.945 1.00 93.88 81 LEU A N 1
ATOM 605 C CA . LEU A 1 81 ? -7.743 -6.658 10.774 1.00 93.88 81 LEU A CA 1
ATOM 606 C C . LEU A 1 81 ? -8.481 -6.562 12.112 1.00 93.88 81 LEU A C 1
ATOM 608 O O . LEU A 1 81 ? -9.486 -5.855 12.192 1.00 93.88 81 LEU A O 1
ATOM 612 N N . SER A 1 82 ? -7.989 -7.236 13.155 1.00 95.25 82 SER A N 1
ATOM 613 C CA . SER A 1 82 ? -8.548 -7.150 14.507 1.00 95.25 82 SER A CA 1
ATOM 614 C C . SER A 1 82 ? -8.432 -5.734 15.079 1.00 95.25 82 SER A C 1
ATOM 616 O O . SER A 1 82 ? -9.417 -5.215 15.614 1.00 95.25 82 SER A O 1
ATOM 618 N N . ASP A 1 83 ? -7.264 -5.102 14.923 1.00 94.00 83 ASP A N 1
ATOM 619 C CA . ASP A 1 83 ? -7.013 -3.721 15.352 1.00 94.00 83 ASP A CA 1
ATOM 620 C C . ASP A 1 83 ? -7.979 -2.762 14.632 1.00 94.00 83 ASP A C 1
ATOM 622 O O . ASP A 1 83 ? -8.795 -2.093 15.269 1.00 94.00 83 ASP A O 1
ATOM 626 N N . LEU A 1 84 ? -7.993 -2.797 13.291 1.00 94.69 84 LEU A N 1
ATOM 627 C CA . LEU A 1 84 ? -8.857 -1.949 12.463 1.00 94.69 84 LEU A CA 1
ATOM 628 C C . LEU A 1 84 ? -10.346 -2.142 12.774 1.00 94.69 84 LEU A C 1
ATOM 630 O O . LEU A 1 84 ? -11.100 -1.173 12.855 1.00 94.69 84 LEU A O 1
ATOM 634 N N . ARG A 1 85 ? -10.791 -3.394 12.932 1.00 95.94 85 ARG A N 1
ATOM 635 C CA . ARG A 1 85 ? -12.187 -3.703 13.258 1.00 95.94 85 ARG A CA 1
ATOM 636 C C . ARG A 1 85 ? -12.580 -3.099 14.600 1.00 95.94 85 ARG A C 1
ATOM 638 O O . ARG A 1 85 ? -13.665 -2.533 14.699 1.00 95.94 85 ARG A O 1
ATOM 645 N N . SER A 1 86 ? -11.728 -3.246 15.612 1.00 96.69 86 SER A N 1
ATOM 646 C CA . SER A 1 86 ? -11.992 -2.722 16.953 1.00 96.69 86 SER A CA 1
ATOM 647 C C . SER A 1 86 ? -12.071 -1.196 16.932 1.00 96.69 86 SER A C 1
ATOM 649 O O . SER A 1 86 ? -13.034 -0.638 17.443 1.00 96.69 86 SER A O 1
ATOM 651 N N . GLU A 1 87 ? -11.127 -0.529 16.260 1.00 95.75 87 GLU A N 1
ATOM 652 C CA . GLU A 1 87 ? -11.129 0.931 16.103 1.00 95.75 87 GLU A CA 1
ATOM 653 C C . GLU A 1 87 ? -12.389 1.443 15.389 1.00 95.75 87 GLU A C 1
ATOM 655 O O . GLU A 1 87 ? -13.041 2.370 15.867 1.00 95.75 87 GLU A O 1
ATOM 660 N N . LEU A 1 88 ? -12.771 0.825 14.265 1.00 96.38 88 LEU A N 1
ATOM 661 C CA . LEU A 1 88 ? -13.949 1.242 13.501 1.00 96.38 88 LEU A CA 1
ATOM 662 C C . LEU A 1 88 ? -15.250 1.056 14.281 1.00 96.38 88 LEU A C 1
ATOM 664 O O . LEU A 1 88 ? -16.116 1.922 14.207 1.00 96.38 88 LEU A O 1
ATOM 668 N N . LEU A 1 89 ? -15.403 -0.056 15.006 1.00 97.62 89 LEU A N 1
ATOM 669 C CA . LEU A 1 89 ? -16.596 -0.288 15.821 1.00 97.62 89 LEU A CA 1
ATOM 670 C C . LEU A 1 89 ? -16.716 0.759 16.929 1.00 97.62 89 LEU A C 1
ATOM 672 O O . LEU A 1 89 ? -17.780 1.354 17.052 1.00 97.62 89 LEU A O 1
ATOM 676 N N . THR A 1 90 ? -15.625 1.061 17.638 1.00 97.75 90 THR A N 1
ATOM 677 C CA . THR A 1 90 ? -15.607 2.124 18.654 1.00 97.75 90 THR A CA 1
ATOM 678 C C . THR A 1 90 ? -16.010 3.477 18.063 1.00 97.75 90 THR A C 1
ATOM 680 O O . THR A 1 90 ? -16.896 4.137 18.593 1.00 97.75 90 THR A O 1
ATOM 683 N N . ILE A 1 91 ? -15.428 3.880 16.925 1.00 97.44 91 ILE A N 1
ATOM 684 C CA . ILE A 1 91 ? -15.756 5.164 16.276 1.00 97.44 91 ILE A CA 1
ATOM 685 C C . ILE A 1 91 ? -17.228 5.215 15.850 1.00 97.44 91 ILE A C 1
ATOM 687 O O . ILE A 1 91 ? -17.874 6.253 15.972 1.00 97.44 91 ILE A O 1
ATOM 691 N N . LEU A 1 92 ? -17.761 4.114 15.315 1.00 97.00 92 LEU A N 1
ATOM 692 C CA . LEU A 1 92 ? -19.153 4.052 14.871 1.00 97.00 92 LEU A CA 1
ATOM 693 C C . LEU A 1 92 ? -20.136 4.059 16.044 1.00 97.00 92 LEU A C 1
ATOM 695 O O . LEU A 1 92 ? -21.204 4.641 15.897 1.00 97.00 92 LEU A O 1
ATOM 699 N N . GLU A 1 93 ? -19.784 3.455 17.179 1.00 96.56 93 GLU A N 1
ATOM 700 C CA . GLU A 1 93 ? -20.564 3.534 18.420 1.00 96.56 93 GLU A CA 1
ATOM 701 C C . GLU A 1 93 ? -20.567 4.959 18.994 1.00 96.56 93 GLU A C 1
ATOM 703 O O . GLU A 1 93 ? -21.610 5.443 19.419 1.00 96.56 93 GLU A O 1
ATOM 708 N N . GLU A 1 94 ? -19.429 5.658 18.963 1.00 94.75 94 GLU A N 1
ATOM 709 C CA . GLU A 1 94 ? -19.305 7.046 19.439 1.00 94.75 94 GLU A CA 1
ATOM 710 C C . GLU A 1 94 ? -19.957 8.083 18.506 1.00 94.75 94 GLU A C 1
ATOM 712 O O . GLU A 1 94 ? -20.269 9.195 18.932 1.00 94.75 94 GLU A O 1
ATOM 717 N N . ALA A 1 95 ? -20.137 7.747 17.226 1.00 88.19 95 ALA A N 1
ATOM 718 C CA . ALA A 1 95 ? -20.765 8.616 16.231 1.00 88.19 95 ALA A CA 1
ATOM 719 C C . ALA A 1 95 ? -22.307 8.557 16.237 1.00 88.19 95 ALA A C 1
ATOM 721 O O . ALA A 1 95 ? -22.937 9.292 15.466 1.00 88.19 95 ALA A O 1
ATOM 722 N N . GLN A 1 96 ? -22.900 7.678 17.054 1.00 66.88 96 GLN A N 1
ATOM 723 C CA . GLN A 1 96 ? -24.348 7.534 17.261 1.00 66.88 96 GLN A CA 1
ATOM 724 C C . GLN A 1 96 ? -24.845 8.377 18.437 1.00 66.88 96 GLN A C 1
ATOM 726 O O . GLN A 1 96 ? -25.971 8.912 18.308 1.00 66.88 96 GLN A O 1
#

InterPro domains:
  IPR001387 Cro/C1-type, helix-turn-helix domain [PS50943] (11-63)
  IPR001387 Cro/C1-type, helix-turn-helix domain [SM00530] (10-63)
  IPR001387 Cro/C1-type, helix-turn-helix domain [cd00093] (8-63)
  IPR010982 Lambda repressor-like, DNA-binding domain superfamily [G3DSA:1.10.260.40] (2-67)
  IPR010982 Lambda repressor-like, DNA-binding domain superfamily [SSF47413] (5-65)

Radius of gyration: 14.58 Å; Cα contacts (8 Å, |Δi|>4): 96; chains: 1; bounding box: 37×25×38 Å

Nearest PDB structures (foldseek):
  2axv-assembly1_D  TM=7.653E-01  e=1.202E-03  Enterococcus faecalis
  2grm-assembly2_C-5  TM=6.571E-01  e=9.624E-04  Enterococcus faecalis
  2grm-assembly1_A  TM=6.574E-01  e=1.677E-03  Enterococcus faecalis
  2axz-assembly1_A  TM=6.633E-01  e=3.087E-03  Enterococcus faecalis
  2awi-assembly1_F  TM=6.581E-01  e=5.686E-03  Enterococcus faecalis

Organism: NCBI:txid101571

Foldseek 3Di:
DAPDFQLLCLLVVLCVVLVHDLCLLVVPDDSVVNVCSVVVNDDDDLVSLCSSCVSSVHHSVSSRLSRRFPDPDPVSSVVSVVVVVVVVVVVVVVVD

Secondary structure (DSSP, 8-state):
--SS--HHHHHHHHHHHTT--SSGGGGTS-HHHHHHHHTTS-PPPHHHHHHHHHHHTS-HHHHHHHHH-SSSSHHHHHHHHHHHHHHHHHHHHHT-

Solvent-accessible surface area (backbone atoms only — not comparable to full-atom values): 5347 Å² total; per-residue (Å²): 95,49,96,60,76,41,50,17,56,24,52,49,50,55,28,58,75,64,72,52,58,63,62,72,39,55,87,79,40,53,42,67,56,51,53,35,23,45,70,62,76,45,85,76,52,70,72,50,44,43,52,53,20,54,76,63,73,46,58,42,66,56,51,55,53,49,13,25,37,78,42,102,48,73,67,24,50,52,48,33,51,51,53,52,51,53,53,51,51,53,53,56,62,73,72,107